Protein AF-A0A2V8Q505-F1 (afdb_monomer_lite)

Radius of gyration: 16.1 Å; chains: 1; bounding box: 37×16×44 Å

pLDDT: mean 93.16, std 6.25, range [60.91, 97.62]

Structure (mmCIF, N/CA/C/O backbone):
data_AF-A0A2V8Q505-F1
#
_entry.id   AF-A0A2V8Q505-F1
#
loop_
_atom_site.group_PDB
_atom_site.id
_atom_site.type_symbol
_atom_site.label_atom_id
_atom_site.label_alt_id
_atom_site.label_comp_id
_atom_site.label_asym_id
_atom_site.label_entity_id
_atom_site.label_seq_id
_atom_site.pdbx_PDB_ins_code
_atom_site.Cartn_x
_atom_site.Cartn_y
_atom_site.Cartn_z
_atom_site.occupancy
_atom_site.B_iso_or_equiv
_atom_site.auth_seq_id
_atom_site.auth_comp_id
_atom_site.auth_asym_id
_atom_site.auth_atom_id
_atom_site.pdbx_PDB_model_num
ATOM 1 N N . MET A 1 1 ? 17.305 4.455 -31.309 1.00 60.91 1 MET A N 1
ATOM 2 C CA . MET A 1 1 ? 16.716 4.222 -29.972 1.00 60.91 1 MET A CA 1
ATOM 3 C C . MET A 1 1 ? 17.384 2.976 -29.423 1.00 60.91 1 MET A C 1
ATOM 5 O O . MET A 1 1 ? 17.036 1.887 -29.866 1.00 60.91 1 MET A O 1
ATOM 9 N N . ASP A 1 2 ? 18.393 3.142 -28.572 1.00 84.38 2 ASP A N 1
ATOM 10 C CA . ASP A 1 2 ? 19.270 2.041 -28.160 1.00 84.38 2 ASP A CA 1
ATOM 11 C C . ASP A 1 2 ? 18.585 1.077 -27.187 1.00 84.38 2 ASP A C 1
ATOM 13 O O . ASP A 1 2 ? 17.882 1.481 -26.258 1.00 84.38 2 ASP A O 1
ATOM 17 N N . GLU A 1 3 ? 18.809 -0.219 -27.402 1.00 85.44 3 GLU A N 1
ATOM 18 C CA . GLU A 1 3 ? 18.279 -1.319 -26.590 1.00 85.44 3 GLU A CA 1
ATOM 19 C C . GLU A 1 3 ? 18.708 -1.205 -25.115 1.00 85.44 3 GLU A C 1
ATOM 21 O O . GLU A 1 3 ? 17.903 -1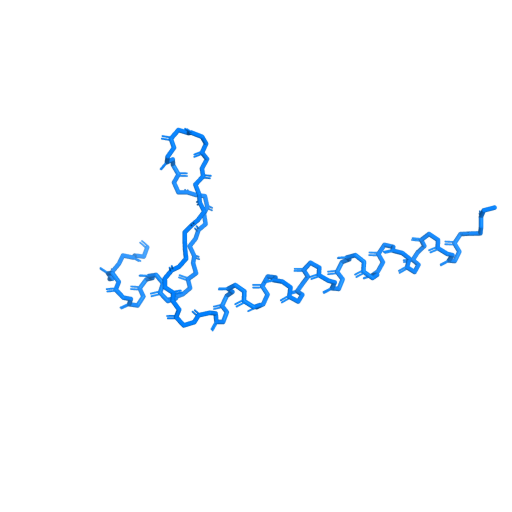.408 -24.205 1.00 85.44 3 GLU A O 1
ATOM 26 N N . VAL A 1 4 ? 19.946 -0.758 -24.871 1.00 89.12 4 VAL A N 1
ATOM 27 C CA . VAL A 1 4 ? 20.506 -0.528 -23.528 1.00 89.12 4 VAL A CA 1
ATOM 28 C C . VAL A 1 4 ? 19.717 0.532 -22.752 1.00 89.12 4 VAL A C 1
ATOM 30 O O . VAL A 1 4 ? 19.503 0.382 -21.548 1.00 89.12 4 VAL A O 1
ATOM 33 N N . THR A 1 5 ? 19.242 1.585 -23.424 1.00 90.25 5 THR A N 1
ATOM 34 C CA . THR A 1 5 ? 18.450 2.650 -22.787 1.00 90.25 5 THR A CA 1
ATOM 35 C C . THR A 1 5 ? 17.092 2.123 -22.339 1.00 90.25 5 THR A C 1
ATOM 37 O O . THR A 1 5 ? 16.710 2.341 -21.193 1.00 90.25 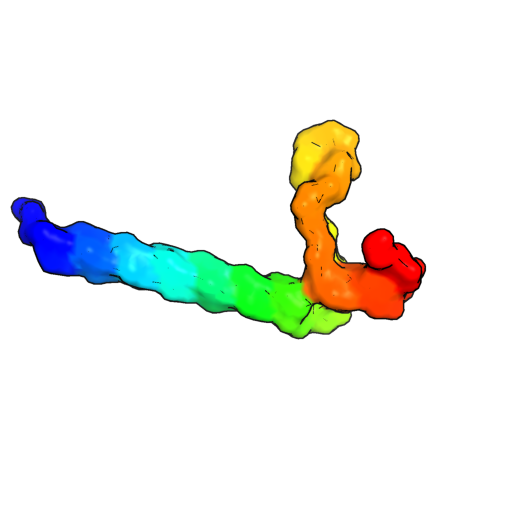5 THR A O 1
ATOM 40 N N . LYS A 1 6 ? 16.410 1.336 -23.183 1.00 90.88 6 LYS A N 1
ATOM 41 C CA . LYS A 1 6 ? 15.122 0.713 -22.831 1.00 90.88 6 LYS A CA 1
ATOM 42 C C . LYS A 1 6 ? 15.245 -0.247 -21.646 1.00 90.88 6 LYS A C 1
ATOM 44 O O . LYS A 1 6 ? 14.380 -0.262 -20.772 1.00 90.88 6 LYS A O 1
ATOM 49 N N . ILE A 1 7 ? 16.320 -1.039 -21.600 1.00 93.38 7 ILE A N 1
ATOM 50 C CA . ILE A 1 7 ? 16.581 -1.956 -20.480 1.00 93.38 7 ILE A CA 1
ATOM 51 C C . ILE A 1 7 ? 16.813 -1.167 -19.187 1.00 93.38 7 ILE A C 1
ATOM 53 O O . ILE A 1 7 ? 16.213 -1.491 -18.163 1.00 93.38 7 ILE A O 1
ATOM 57 N N . ARG A 1 8 ? 17.624 -0.102 -19.234 1.00 92.56 8 ARG A N 1
ATOM 58 C CA . ARG A 1 8 ? 17.873 0.760 -18.068 1.00 92.56 8 ARG A CA 1
ATOM 59 C C . ARG A 1 8 ? 16.607 1.451 -17.565 1.00 92.56 8 ARG A C 1
ATOM 61 O O . ARG A 1 8 ? 16.386 1.498 -16.360 1.00 92.56 8 ARG A O 1
ATOM 68 N N . GLU A 1 9 ? 15.768 1.962 -18.462 1.00 93.38 9 GLU A N 1
ATOM 69 C CA . GLU A 1 9 ? 14.488 2.584 -18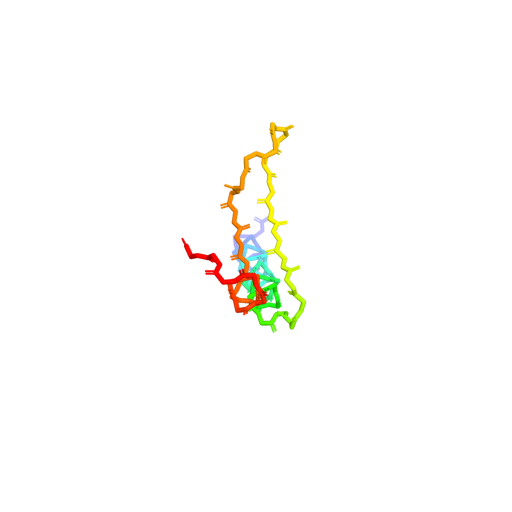.098 1.00 93.38 9 GLU A CA 1
ATOM 70 C C . GLU A 1 9 ? 13.549 1.587 -17.416 1.00 93.38 9 GLU A C 1
ATOM 72 O O . GLU A 1 9 ? 12.984 1.884 -16.363 1.00 93.38 9 GLU A O 1
ATOM 77 N N . ARG A 1 10 ? 13.435 0.372 -17.963 1.00 93.88 10 ARG A N 1
ATOM 78 C CA . ARG A 1 10 ? 12.640 -0.694 -17.350 1.00 93.88 10 ARG A CA 1
ATOM 79 C C . ARG A 1 10 ? 13.144 -1.046 -15.949 1.00 93.88 10 ARG A C 1
ATOM 81 O O . ARG A 1 10 ? 12.339 -1.105 -15.026 1.00 93.88 10 ARG A O 1
ATOM 88 N N . GLN A 1 11 ? 14.452 -1.249 -15.786 1.00 94.12 11 GLN A N 1
ATOM 89 C CA . GLN A 1 11 ? 15.052 -1.573 -14.486 1.00 94.12 11 GLN A CA 1
ATOM 90 C C . GLN A 1 11 ? 14.781 -0.482 -13.449 1.00 94.12 11 GLN A C 1
ATOM 92 O O . GLN A 1 11 ? 14.397 -0.786 -12.323 1.00 94.12 11 GLN A O 1
ATOM 97 N N . ARG A 1 12 ? 14.906 0.788 -13.843 1.00 94.19 12 ARG A N 1
ATOM 98 C CA . ARG A 1 12 ? 14.645 1.924 -12.955 1.00 94.19 12 ARG A CA 1
ATOM 99 C C . ARG A 1 12 ? 13.184 1.986 -12.511 1.00 94.19 12 ARG A C 1
ATOM 101 O O . ARG A 1 12 ? 12.912 2.236 -11.340 1.00 94.19 12 ARG A O 1
ATOM 108 N N . ASN A 1 13 ? 12.249 1.711 -13.420 1.00 95.31 13 ASN A N 1
ATOM 109 C CA . ASN A 1 13 ? 10.826 1.644 -13.090 1.00 95.31 13 ASN A CA 1
ATOM 110 C C . ASN A 1 13 ? 10.523 0.484 -12.132 1.00 95.31 13 ASN A C 1
ATOM 112 O O . ASN A 1 13 ? 9.788 0.664 -11.164 1.00 95.31 13 ASN A O 1
ATOM 116 N N . GLU A 1 14 ? 11.108 -0.694 -12.366 1.00 95.62 14 GLU A N 1
ATOM 117 C CA . GLU A 1 14 ? 10.956 -1.854 -11.481 1.00 95.62 14 GLU A CA 1
ATOM 118 C C . GLU A 1 14 ? 11.531 -1.584 -10.081 1.00 95.62 14 GLU A C 1
ATOM 120 O O . GLU A 1 14 ? 10.910 -1.935 -9.078 1.00 95.62 14 GLU A O 1
ATOM 125 N N . GLU A 1 15 ? 12.688 -0.928 -9.991 1.00 96.19 15 GLU A N 1
ATOM 126 C CA . GLU A 1 15 ? 13.310 -0.556 -8.719 1.00 96.19 15 GLU A CA 1
ATOM 127 C C . GLU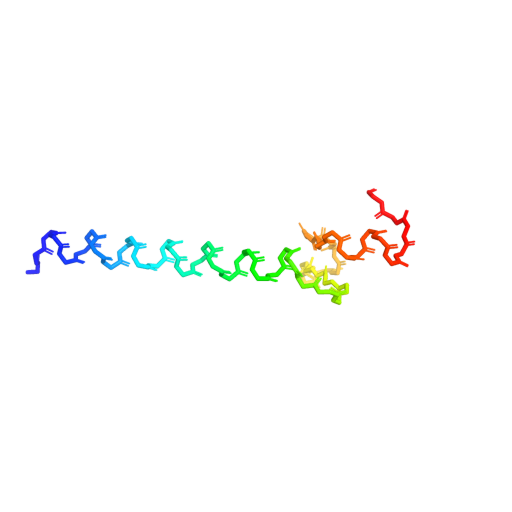 A 1 15 ? 12.470 0.473 -7.955 1.00 96.19 15 GLU A C 1
ATOM 129 O O . GLU A 1 15 ? 12.234 0.324 -6.755 1.00 96.19 15 GLU A O 1
ATOM 134 N N . GLN A 1 16 ? 11.933 1.471 -8.656 1.00 95.44 16 GLN A N 1
ATOM 135 C CA . GLN A 1 16 ? 11.063 2.471 -8.051 1.00 95.44 16 GLN A CA 1
ATOM 136 C C . GLN A 1 16 ? 9.742 1.864 -7.559 1.00 95.44 16 GLN A C 1
ATOM 138 O O . GLN A 1 16 ? 9.299 2.190 -6.457 1.00 95.44 16 GLN A O 1
ATOM 143 N N . LEU A 1 17 ? 9.152 0.930 -8.314 1.00 95.12 17 LEU A N 1
ATOM 144 C CA . LEU A 1 17 ? 7.978 0.171 -7.872 1.00 95.12 17 LEU A CA 1
ATOM 145 C C . LEU A 1 17 ? 8.280 -0.652 -6.615 1.00 95.12 17 LEU A C 1
ATOM 147 O O . LEU A 1 17 ? 7.486 -0.652 -5.674 1.00 95.12 17 LEU A O 1
ATOM 151 N N . ARG A 1 18 ? 9.442 -1.315 -6.556 1.00 95.06 18 ARG A N 1
ATOM 152 C CA . ARG A 1 18 ? 9.869 -2.062 -5.362 1.00 95.06 18 ARG A CA 1
ATOM 153 C C . ARG A 1 18 ? 10.046 -1.153 -4.154 1.00 95.06 18 ARG A C 1
ATOM 155 O O . ARG A 1 18 ? 9.581 -1.504 -3.074 1.00 95.06 18 ARG A O 1
ATOM 162 N N . LEU A 1 19 ? 10.675 0.008 -4.329 1.00 95.81 19 LEU A N 1
ATOM 163 C CA . LEU A 1 19 ? 10.875 0.970 -3.247 1.00 95.81 19 LEU A CA 1
ATOM 164 C C . LEU A 1 19 ? 9.536 1.478 -2.698 1.00 95.81 19 LEU A C 1
ATOM 166 O O . LEU A 1 19 ? 9.334 1.500 -1.486 1.00 95.81 19 LEU A O 1
ATOM 170 N N . GLN A 1 20 ? 8.605 1.838 -3.583 1.00 94.00 20 GLN A N 1
ATOM 171 C CA . GLN A 1 20 ? 7.261 2.266 -3.192 1.00 94.00 20 GLN A CA 1
ATOM 172 C C . GLN A 1 20 ? 6.503 1.150 -2.464 1.00 94.00 20 GLN A C 1
ATOM 174 O O . GLN A 1 20 ? 5.917 1.394 -1.410 1.00 94.00 20 GLN A O 1
ATOM 179 N N . SER A 1 21 ? 6.566 -0.084 -2.974 1.00 92.75 21 SER A N 1
ATOM 180 C CA . SER A 1 21 ? 5.958 -1.248 -2.322 1.00 92.75 21 SER A CA 1
ATOM 181 C C . SER A 1 21 ? 6.537 -1.484 -0.927 1.00 92.75 21 SER A C 1
ATOM 183 O O . SER A 1 21 ? 5.786 -1.698 0.022 1.00 92.75 21 SER A O 1
ATOM 185 N N . ALA A 1 22 ? 7.862 -1.411 -0.782 1.00 94.44 22 ALA A N 1
ATOM 186 C CA . ALA A 1 22 ? 8.532 -1.575 0.503 1.00 94.44 22 ALA A CA 1
ATOM 187 C C . ALA A 1 22 ? 8.121 -0.479 1.497 1.00 94.44 22 ALA A C 1
ATOM 189 O O . ALA A 1 22 ? 7.858 -0.775 2.660 1.00 94.44 22 ALA A O 1
ATOM 190 N N . ALA A 1 23 ? 7.997 0.770 1.039 1.00 95.19 23 ALA A N 1
ATOM 191 C CA . ALA A 1 23 ? 7.544 1.878 1.873 1.00 95.19 23 ALA A CA 1
ATOM 192 C C . ALA A 1 23 ? 6.103 1.678 2.375 1.00 95.19 23 ALA A C 1
ATOM 194 O O . ALA A 1 23 ? 5.842 1.868 3.561 1.00 95.19 23 ALA A O 1
ATOM 195 N N . LEU A 1 24 ? 5.179 1.243 1.510 1.00 94.44 24 LEU A N 1
ATOM 196 C CA . LEU A 1 24 ? 3.795 0.943 1.907 1.00 94.44 24 LEU A CA 1
ATOM 197 C C . LEU A 1 24 ? 3.724 -0.217 2.909 1.00 94.44 24 LEU A C 1
ATOM 199 O O . LEU A 1 24 ? 2.959 -0.168 3.873 1.00 94.44 24 LEU A O 1
ATOM 203 N N . GLN A 1 25 ? 4.543 -1.248 2.700 1.00 93.38 25 GLN A N 1
ATOM 204 C CA . GLN A 1 25 ? 4.611 -2.412 3.578 1.00 93.38 25 GLN A CA 1
ATOM 205 C C . GLN A 1 25 ? 5.224 -2.080 4.948 1.00 93.38 25 GLN A C 1
ATOM 207 O O . GLN A 1 25 ? 4.803 -2.648 5.952 1.00 93.38 25 GLN A O 1
ATOM 212 N N . ALA A 1 26 ? 6.177 -1.145 5.001 1.00 94.06 26 ALA A N 1
ATOM 213 C CA . ALA A 1 26 ? 6.826 -0.692 6.231 1.00 94.06 26 ALA A CA 1
ATOM 214 C C . ALA A 1 26 ? 6.094 0.464 6.938 1.00 94.06 26 ALA A C 1
ATOM 216 O O . ALA A 1 26 ? 6.480 0.848 8.043 1.00 94.06 26 ALA A O 1
ATOM 217 N N . ALA A 1 27 ? 5.064 1.048 6.318 1.00 95.81 27 ALA A N 1
ATOM 218 C CA . ALA A 1 27 ? 4.350 2.184 6.883 1.00 95.81 27 ALA A CA 1
ATOM 219 C C . ALA A 1 27 ? 3.710 1.830 8.236 1.00 95.81 27 ALA A C 1
ATOM 221 O O . ALA A 1 27 ? 2.980 0.846 8.363 1.00 95.81 27 ALA A O 1
ATOM 222 N N . ALA A 1 28 ? 3.952 2.678 9.239 1.00 93.25 28 ALA A N 1
ATOM 223 C CA . ALA A 1 28 ? 3.424 2.491 10.588 1.00 93.25 28 ALA A CA 1
ATOM 224 C C . ALA A 1 28 ? 1.904 2.698 10.670 1.00 93.25 28 ALA A C 1
ATOM 226 O O . ALA A 1 28 ? 1.261 2.140 11.553 1.00 93.25 28 ALA A O 1
ATOM 227 N N . ASN A 1 29 ? 1.314 3.459 9.747 1.00 95.00 29 ASN A N 1
ATOM 228 C CA . ASN A 1 29 ? -0.135 3.630 9.669 1.00 95.00 29 ASN A CA 1
ATOM 229 C C . ASN A 1 29 ? -0.782 2.445 8.946 1.00 95.00 29 ASN A C 1
ATOM 231 O O . ASN A 1 29 ? -0.199 1.883 8.016 1.00 95.00 29 ASN A O 1
ATOM 235 N N . ALA A 1 30 ? -2.005 2.098 9.347 1.00 95.44 30 ALA A N 1
ATOM 236 C CA . ALA A 1 30 ? -2.826 1.134 8.631 1.00 95.44 30 ALA A CA 1
ATOM 237 C C . ALA A 1 30 ? -3.151 1.658 7.220 1.00 95.44 30 ALA A C 1
ATOM 239 O O . ALA A 1 30 ? -3.680 2.760 7.067 1.00 95.44 30 ALA A O 1
ATOM 240 N N . ILE A 1 31 ? -2.829 0.869 6.193 1.00 95.62 31 ILE A N 1
ATOM 241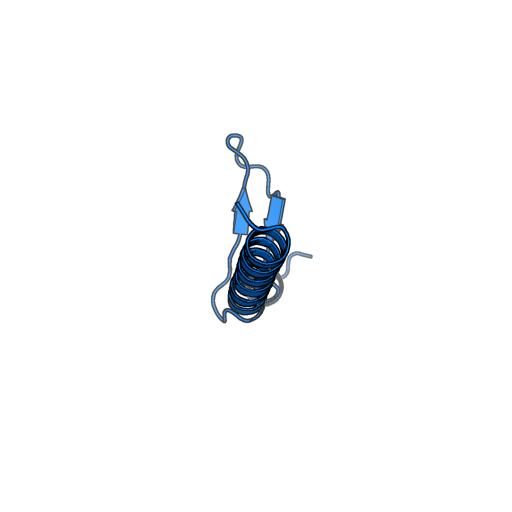 C CA . ILE A 1 31 ? -3.102 1.184 4.786 1.00 95.62 31 ILE A CA 1
ATOM 242 C C . ILE A 1 31 ? -3.908 0.043 4.176 1.00 95.62 31 ILE A C 1
ATOM 244 O O . ILE A 1 31 ? -3.562 -1.129 4.323 1.00 95.62 31 ILE A O 1
ATOM 248 N N . MET A 1 32 ? -4.959 0.412 3.450 1.00 95.62 32 MET A N 1
ATOM 249 C CA . MET A 1 32 ? -5.805 -0.481 2.675 1.00 95.62 32 MET A CA 1
ATOM 250 C C . MET A 1 32 ? -5.992 0.101 1.280 1.00 95.62 32 MET A C 1
ATOM 252 O O . MET A 1 32 ? -6.202 1.303 1.127 1.00 95.62 32 MET A O 1
ATOM 256 N N . ILE A 1 33 ? -5.946 -0.763 0.273 1.00 95.75 33 ILE A N 1
ATOM 257 C CA . ILE A 1 33 ? -6.320 -0.430 -1.096 1.00 95.75 33 ILE A CA 1
ATOM 258 C C . ILE A 1 33 ? -7.573 -1.233 -1.427 1.00 95.75 33 ILE A C 1
ATOM 260 O O . ILE A 1 33 ? -7.639 -2.436 -1.153 1.00 95.75 33 ILE A O 1
ATOM 264 N N . THR A 1 34 ? -8.560 -0.568 -2.018 1.00 97.62 34 THR A N 1
ATOM 265 C CA . THR A 1 34 ? -9.821 -1.166 -2.457 1.00 97.62 34 THR A CA 1
ATOM 266 C C . THR A 1 34 ? -10.028 -0.980 -3.957 1.00 97.62 34 THR A C 1
ATOM 268 O O . THR A 1 34 ? -9.406 -0.122 -4.587 1.00 97.62 34 THR A O 1
ATOM 271 N N . ASP A 1 35 ? -10.906 -1.792 -4.541 1.00 97.50 35 ASP A N 1
ATOM 272 C CA . ASP A 1 35 ? -11.480 -1.507 -5.853 1.00 97.50 35 ASP A CA 1
ATOM 273 C C . ASP A 1 35 ? -12.601 -0.449 -5.765 1.00 97.50 35 ASP A C 1
ATOM 275 O O . ASP A 1 35 ? -12.949 0.049 -4.690 1.00 97.50 35 ASP A O 1
ATOM 279 N N . GLN A 1 36 ? -13.194 -0.104 -6.912 1.00 97.50 36 GLN A N 1
ATOM 280 C CA . GLN A 1 36 ? -14.271 0.892 -6.986 1.00 97.50 36 GLN A CA 1
ATOM 281 C C . GLN A 1 36 ? -15.562 0.458 -6.271 1.00 97.50 36 GLN A C 1
ATOM 283 O O . GLN A 1 36 ? -16.385 1.308 -5.941 1.00 97.50 36 GLN A O 1
ATOM 288 N N . ALA A 1 37 ? -15.747 -0.842 -6.026 1.00 97.62 37 ALA A N 1
ATOM 289 C CA . ALA A 1 37 ? -16.879 -1.382 -5.280 1.00 97.62 37 ALA A CA 1
ATOM 290 C C . ALA A 1 37 ? -16.604 -1.445 -3.763 1.00 97.62 37 ALA A C 1
ATOM 292 O O . ALA A 1 37 ? -17.460 -1.895 -3.003 1.00 97.62 37 ALA A O 1
ATOM 293 N N . GLY A 1 38 ? -15.426 -1.000 -3.311 1.00 96.25 38 GLY A N 1
ATOM 294 C CA . GLY A 1 38 ? -15.024 -1.025 -1.907 1.00 96.25 38 GLY A CA 1
ATOM 295 C C . GLY A 1 38 ? -14.483 -2.377 -1.443 1.00 96.25 38 GLY A C 1
ATOM 296 O O . GLY A 1 38 ? -14.246 -2.557 -0.249 1.00 96.25 38 GLY A O 1
ATOM 297 N N . LYS A 1 39 ? -14.253 -3.334 -2.350 1.00 97.19 39 LYS A N 1
ATOM 298 C CA . LYS A 1 39 ? -13.638 -4.611 -1.989 1.00 97.19 39 LYS A CA 1
ATOM 299 C C . LYS A 1 39 ? -12.151 -4.405 -1.741 1.00 97.19 39 LYS A C 1
ATOM 301 O O . LYS A 1 39 ? -11.444 -3.848 -2.577 1.00 97.19 39 LYS A O 1
ATOM 306 N N . ILE A 1 40 ? -11.672 -4.900 -0.605 1.00 95.56 40 ILE A N 1
ATOM 307 C CA . ILE A 1 40 ? -10.257 -4.868 -0.232 1.00 95.56 40 ILE A CA 1
ATOM 308 C C . ILE A 1 40 ? -9.449 -5.698 -1.229 1.00 95.56 40 ILE A C 1
ATOM 310 O O . ILE A 1 40 ? -9.704 -6.892 -1.390 1.00 95.56 40 ILE A O 1
ATOM 314 N N . ILE A 1 41 ? -8.470 -5.067 -1.877 1.00 96.69 41 ILE A N 1
ATOM 315 C CA . ILE A 1 41 ? -7.528 -5.738 -2.780 1.00 96.69 41 ILE A CA 1
ATOM 316 C C . ILE A 1 41 ? -6.165 -5.964 -2.126 1.00 96.69 41 ILE A C 1
ATOM 318 O O . ILE A 1 41 ? -5.456 -6.893 -2.502 1.00 96.69 41 ILE A O 1
ATOM 322 N N . TRP A 1 42 ? -5.795 -5.130 -1.151 1.00 95.38 42 TRP A N 1
ATOM 323 C CA . TRP A 1 42 ? -4.535 -5.253 -0.428 1.00 95.38 42 TRP A CA 1
ATOM 324 C C . TRP A 1 42 ? -4.569 -4.482 0.894 1.00 95.38 42 TRP A C 1
ATOM 326 O O . TRP A 1 42 ? -5.182 -3.417 0.982 1.00 95.38 42 TRP A O 1
ATOM 336 N N . ILE A 1 43 ? -3.869 -5.002 1.899 1.00 96.19 43 ILE A N 1
ATOM 337 C CA . ILE A 1 43 ? -3.632 -4.355 3.193 1.00 96.19 43 ILE A CA 1
ATOM 338 C C . ILE A 1 43 ? -2.152 -4.461 3.559 1.00 96.19 43 ILE A C 1
ATOM 340 O O . ILE A 1 43 ? -1.486 -5.432 3.196 1.00 96.19 43 ILE A O 1
ATOM 344 N N . ASN A 1 44 ? -1.638 -3.477 4.296 1.00 96.19 44 ASN A N 1
ATOM 345 C CA . ASN A 1 44 ? -0.292 -3.555 4.855 1.00 96.19 44 ASN A CA 1
ATOM 346 C C . ASN A 1 44 ? -0.281 -4.279 6.222 1.00 96.19 44 ASN A C 1
ATOM 348 O O . ASN A 1 44 ? -1.321 -4.409 6.867 1.00 96.19 44 ASN A O 1
ATOM 352 N N . PRO A 1 45 ? 0.889 -4.710 6.728 1.00 96.38 45 PRO A N 1
ATOM 353 C CA . PRO A 1 45 ? 0.987 -5.376 8.030 1.00 96.38 45 PRO A CA 1
ATOM 354 C C . PRO A 1 45 ? 0.481 -4.537 9.209 1.00 96.38 45 PRO A C 1
ATOM 356 O O . PRO A 1 45 ? 0.008 -5.095 10.200 1.00 96.38 45 PRO A O 1
ATOM 359 N N . SER A 1 46 ? 0.595 -3.206 9.133 1.00 96.75 46 SER A N 1
ATOM 360 C CA . SER A 1 46 ? 0.092 -2.327 10.191 1.00 96.75 46 SER A CA 1
ATOM 361 C C . SER A 1 46 ? -1.434 -2.385 10.302 1.00 96.75 46 SER A C 1
ATOM 363 O O . SER A 1 46 ? -1.964 -2.393 11.410 1.00 96.75 46 SER A O 1
ATOM 365 N N . PHE A 1 47 ? -2.151 -2.533 9.183 1.00 96.62 47 PHE A N 1
ATOM 366 C CA . PHE A 1 47 ? -3.601 -2.726 9.193 1.00 96.62 47 PHE A CA 1
ATOM 367 C C . PHE A 1 47 ? -4.011 -3.928 10.053 1.00 96.62 47 PHE A C 1
ATOM 369 O O . PHE A 1 47 ? -4.847 -3.790 10.947 1.00 96.62 47 PHE A O 1
ATOM 376 N N . THR A 1 48 ? -3.393 -5.091 9.836 1.00 94.50 48 THR A N 1
ATOM 377 C CA . THR A 1 48 ? -3.674 -6.303 10.620 1.00 94.50 48 THR A CA 1
ATOM 378 C C . THR A 1 48 ? -3.315 -6.124 12.092 1.00 94.50 48 THR A C 1
ATOM 380 O O . THR A 1 48 ? -4.096 -6.505 12.958 1.00 94.50 48 THR A O 1
ATOM 383 N N . GLN A 1 49 ? -2.177 -5.491 12.393 1.00 94.56 49 GLN A N 1
ATOM 384 C CA . GLN A 1 49 ? -1.749 -5.241 13.775 1.00 94.56 49 GLN A CA 1
ATOM 385 C C . GLN A 1 49 ? -2.692 -4.299 14.532 1.00 94.56 49 GLN A C 1
ATOM 387 O O . GLN A 1 49 ? -2.967 -4.529 15.706 1.00 94.56 49 GLN A O 1
ATOM 392 N N . GLN A 1 50 ? -3.186 -3.244 13.879 1.00 93.94 50 GLN A N 1
ATOM 393 C CA . GLN A 1 50 ? -4.047 -2.247 14.521 1.00 93.94 50 GLN A CA 1
ATOM 394 C C . GLN A 1 50 ? -5.505 -2.698 14.632 1.00 93.94 50 GLN A C 1
ATOM 396 O O . GLN A 1 50 ? -6.191 -2.311 15.575 1.00 93.94 50 GLN A O 1
ATOM 401 N N . THR A 1 51 ? -5.995 -3.491 13.676 1.00 94.25 51 THR A N 1
ATOM 402 C CA . THR A 1 51 ? -7.415 -3.882 13.615 1.00 94.25 51 THR A CA 1
ATOM 403 C C . THR A 1 51 ? -7.688 -5.301 14.113 1.00 94.25 51 THR A C 1
ATOM 405 O O . T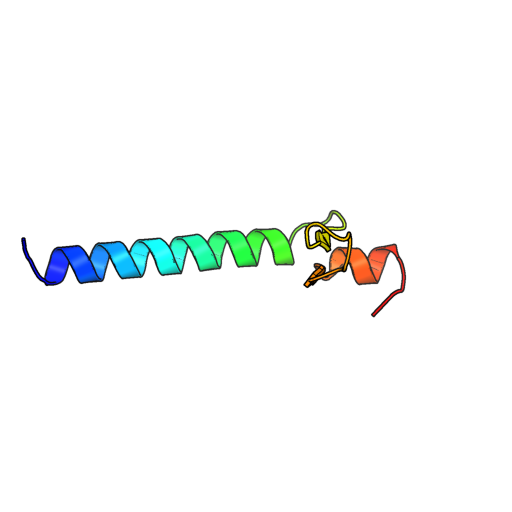HR A 1 51 ? -8.821 -5.600 14.481 1.00 94.25 51 THR A O 1
ATOM 408 N N . GLY A 1 52 ? -6.678 -6.176 14.124 1.00 90.88 52 GLY A N 1
ATOM 409 C CA . GLY A 1 52 ? -6.808 -7.588 14.492 1.00 90.88 52 GLY A CA 1
ATOM 410 C C . GLY A 1 52 ? -7.337 -8.506 13.381 1.00 90.88 52 GLY A C 1
ATOM 411 O O . GLY A 1 52 ? -7.486 -9.701 13.620 1.00 90.88 52 GLY A O 1
ATOM 412 N N . TYR A 1 53 ? -7.605 -7.990 12.175 1.00 82.75 53 TYR A N 1
ATOM 413 C CA . TYR A 1 53 ? -8.095 -8.779 11.035 1.00 82.75 53 TYR A CA 1
ATOM 414 C C . TYR A 1 53 ? -6.949 -9.270 10.133 1.00 82.75 53 TYR A C 1
ATOM 416 O O . TYR A 1 53 ? -6.080 -8.482 9.749 1.00 82.75 53 TYR A O 1
ATOM 424 N N . SER A 1 54 ? -6.952 -10.568 9.791 1.00 70.38 54 SER A N 1
ATOM 425 C CA . SER A 1 54 ? -5.984 -11.235 8.893 1.00 70.38 54 SER A CA 1
ATOM 426 C C . SER A 1 54 ? -6.661 -11.862 7.683 1.00 70.38 54 SER A C 1
ATOM 428 O O . SER A 1 54 ? -7.771 -12.411 7.866 1.00 70.38 54 SER A O 1
#

Sequence (54 aa):
MDEVTKIRERQRNEEQLRLQSAALQAAANAIMITDQAGKIIWINPSFTQQTGYS

Secondary structure (DSSP, 8-state):
--HHHHHHHHHHHHHHHHHHHHHHHH-SS--EEE-TT--EEEE-HHHHHHH---

Foldseek 3Di:
DDPVVVVVVVVVVVVVVVVVVVCQQPDLDWDFDADPVRHTPDTHPNVCVVPVDD